Protein AF-X1UVY9-F1 (afdb_monomer)

Radius of gyration: 13.76 Å; Cα contacts (8 Å, |Δi|>4): 158; chains: 1; bounding box: 37×29×31 Å

Sequence (110 aa):
NISATGNPLGEPPENRTIWAKDLDIKEYTEGTEWLYFTGCMAAYDPKLQRIPQAIVNLLKKAQVDFGILGNRETCSGESVRKAGDEQLFRTLAQTNIDTFKELGVKKIVT

Structure (mmCIF, N/CA/C/O backbone):
data_AF-X1UVY9-F1
#
_entry.id   AF-X1UVY9-F1
#
loop_
_atom_site.group_PDB
_atom_site.id
_atom_site.type_symbol
_atom_site.label_atom_id
_atom_site.label_alt_id
_atom_site.label_comp_id
_atom_site.label_asym_id
_atom_site.label_entity_id
_atom_site.label_seq_id
_atom_site.pdbx_PDB_ins_code
_atom_site.Cartn_x
_atom_site.Cartn_y
_atom_site.Cartn_z
_atom_site.occupancy
_atom_site.B_iso_or_equiv
_atom_site.auth_seq_id
_atom_site.auth_comp_id
_atom_site.auth_asym_id
_atom_site.auth_atom_id
_atom_site.pdbx_PDB_model_num
ATOM 1 N N . ASN A 1 1 ? 9.426 -1.150 -17.159 1.00 85.75 1 ASN A N 1
ATOM 2 C CA . ASN A 1 1 ? 8.103 -1.015 -16.503 1.00 85.75 1 ASN A CA 1
ATOM 3 C C . ASN A 1 1 ? 8.162 -0.168 -15.247 1.00 85.75 1 ASN A C 1
ATOM 5 O O . ASN A 1 1 ? 7.568 0.901 -15.262 1.00 85.75 1 ASN A O 1
ATOM 9 N N . ILE A 1 2 ? 8.911 -0.571 -14.211 1.00 87.44 2 ILE A N 1
ATOM 10 C CA . ILE A 1 2 ? 8.932 0.148 -12.920 1.00 87.44 2 ILE A CA 1
ATOM 11 C C . ILE A 1 2 ? 9.328 1.624 -13.068 1.00 87.44 2 ILE A C 1
ATOM 13 O O . ILE A 1 2 ? 8.655 2.477 -12.506 1.00 87.44 2 ILE A O 1
ATOM 17 N N . SER A 1 3 ? 10.346 1.942 -13.870 1.00 84.50 3 SER A N 1
ATOM 18 C CA . SER A 1 3 ? 10.758 3.332 -14.128 1.00 84.50 3 SER A CA 1
ATOM 19 C C . SER A 1 3 ? 9.688 4.198 -14.806 1.00 84.50 3 SER A C 1
ATOM 21 O O . SER A 1 3 ? 9.695 5.407 -14.622 1.00 84.50 3 SER A O 1
ATOM 23 N N . ALA A 1 4 ? 8.777 3.598 -15.578 1.00 85.69 4 ALA A N 1
ATOM 24 C CA . ALA A 1 4 ? 7.757 4.318 -16.344 1.00 85.69 4 ALA A CA 1
ATOM 25 C C . ALA A 1 4 ? 6.395 4.383 -15.633 1.00 85.69 4 ALA A C 1
ATOM 27 O O . ALA A 1 4 ? 5.683 5.370 -15.751 1.00 85.69 4 ALA A O 1
ATOM 28 N N . THR A 1 5 ? 6.027 3.323 -14.911 1.00 87.12 5 THR A N 1
ATOM 29 C CA . THR A 1 5 ? 4.667 3.121 -14.360 1.00 87.12 5 THR A CA 1
ATOM 30 C C . THR A 1 5 ? 4.655 2.933 -12.843 1.00 87.12 5 THR A C 1
ATOM 32 O O . THR A 1 5 ? 3.602 2.738 -12.241 1.00 87.12 5 THR A O 1
ATOM 35 N N . GLY A 1 6 ? 5.826 2.922 -12.200 1.00 86.38 6 GLY A N 1
ATOM 36 C CA . GLY A 1 6 ? 5.947 2.692 -10.762 1.00 86.38 6 GLY A CA 1
ATOM 37 C C . GLY A 1 6 ? 5.582 1.273 -10.318 1.00 86.38 6 GLY A C 1
ATOM 38 O O . GLY A 1 6 ? 5.474 1.028 -9.118 1.00 86.38 6 GLY A O 1
ATOM 39 N N . ASN A 1 7 ? 5.385 0.323 -11.241 1.00 91.06 7 ASN A N 1
ATOM 40 C CA . ASN A 1 7 ? 5.057 -1.065 -10.925 1.00 91.06 7 ASN A CA 1
ATOM 41 C C . ASN A 1 7 ? 5.709 -2.062 -11.912 1.00 91.06 7 ASN A C 1
ATOM 43 O O . ASN A 1 7 ? 6.071 -1.698 -13.036 1.00 91.06 7 ASN A O 1
ATOM 47 N N . PRO A 1 8 ? 5.942 -3.318 -11.487 1.00 88.62 8 PRO A N 1
ATOM 48 C CA . PRO A 1 8 ? 6.669 -4.301 -12.289 1.00 88.62 8 PRO A CA 1
ATOM 49 C C . PRO A 1 8 ? 5.885 -4.780 -13.512 1.00 88.62 8 PRO A C 1
ATOM 51 O O . PRO A 1 8 ?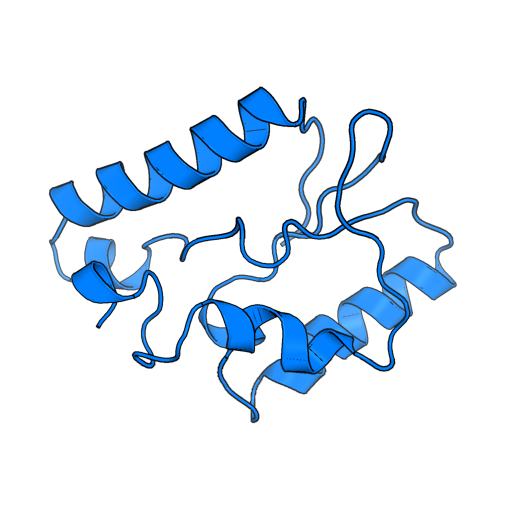 6.499 -5.095 -14.533 1.00 88.62 8 PRO A O 1
ATOM 54 N N . LEU A 1 9 ? 4.552 -4.799 -13.431 1.00 91.69 9 LEU A N 1
ATOM 55 C CA . LEU A 1 9 ? 3.693 -5.340 -14.483 1.00 91.69 9 LEU A CA 1
ATOM 56 C C . LEU A 1 9 ? 3.420 -4.341 -15.616 1.00 91.69 9 LEU A C 1
ATOM 58 O O . LEU A 1 9 ? 2.987 -4.756 -16.681 1.00 91.69 9 LEU A O 1
ATOM 62 N N . GLY A 1 10 ? 3.766 -3.061 -15.441 1.00 91.69 10 GLY A N 1
ATOM 63 C CA . GLY A 1 10 ? 3.522 -2.034 -16.457 1.00 91.69 10 GLY A CA 1
ATOM 64 C C . GLY A 1 10 ? 2.060 -1.599 -16.529 1.00 91.69 10 GLY A C 1
ATOM 65 O O . GLY A 1 10 ? 1.665 -0.973 -17.507 1.00 91.69 10 GLY A O 1
ATOM 66 N N . GLU A 1 11 ? 1.271 -1.937 -15.510 1.00 93.69 11 GLU A N 1
ATOM 67 C CA . GLU A 1 11 ? -0.146 -1.602 -15.440 1.00 93.69 11 GLU A CA 1
ATOM 68 C C . GLU A 1 11 ? -0.348 -0.097 -15.202 1.00 93.69 11 GLU A C 1
ATOM 70 O O . GLU A 1 11 ? 0.493 0.541 -14.554 1.00 93.69 11 GLU A O 1
ATOM 75 N N . PRO A 1 12 ? -1.458 0.484 -15.678 1.00 92.25 12 PRO A N 1
ATOM 76 C CA . PRO A 1 12 ? -1.827 1.854 -15.351 1.00 92.25 12 PRO A CA 1
ATOM 77 C C . PRO A 1 12 ? -1.992 2.066 -13.831 1.00 92.25 12 PRO A C 1
ATOM 79 O O . PRO A 1 12 ? -2.560 1.196 -13.162 1.00 92.25 12 PRO A O 1
ATOM 82 N N . PRO A 1 13 ? -1.538 3.200 -13.259 1.00 89.38 13 PRO A N 1
ATOM 83 C CA . PRO A 1 13 ? -1.654 3.486 -11.825 1.00 89.38 13 PRO A CA 1
ATOM 84 C C . PRO A 1 13 ? -3.075 3.363 -11.259 1.00 89.38 13 PRO A C 1
ATOM 86 O O . PRO A 1 13 ? -3.256 2.936 -10.121 1.00 89.38 13 PRO A O 1
ATOM 89 N N . GLU A 1 14 ? -4.090 3.689 -12.057 1.00 91.19 14 GLU A N 1
ATOM 90 C CA . GLU A 1 14 ? -5.507 3.584 -11.710 1.00 91.19 14 GLU A CA 1
ATOM 91 C C . GLU A 1 14 ? -5.976 2.148 -11.435 1.00 91.19 14 GLU A C 1
ATOM 93 O O . GLU A 1 14 ? -6.973 1.948 -10.738 1.00 91.19 14 GLU A O 1
ATOM 98 N N . ASN A 1 15 ? -5.246 1.140 -11.923 1.00 93.81 15 ASN A N 1
ATOM 99 C CA . ASN A 1 15 ? -5.581 -0.261 -11.693 1.00 93.81 15 ASN A CA 1
ATOM 100 C C . ASN A 1 15 ? -5.169 -0.746 -10.294 1.00 93.81 15 ASN A C 1
ATOM 102 O O . ASN A 1 15 ? -5.590 -1.828 -9.874 1.00 93.81 15 ASN A O 1
ATOM 106 N N . ARG A 1 16 ? -4.391 0.043 -9.535 1.00 94.44 16 ARG A N 1
ATOM 107 C CA . ARG A 1 16 ? -3.801 -0.383 -8.257 1.00 94.44 16 ARG A CA 1
ATOM 108 C C . ARG A 1 16 ? -4.829 -0.817 -7.214 1.00 94.44 16 ARG A C 1
ATOM 110 O O . ARG A 1 16 ? -4.550 -1.706 -6.414 1.00 94.44 16 ARG A O 1
ATOM 117 N N . THR A 1 17 ? -5.998 -0.185 -7.193 1.00 94.88 17 THR A N 1
ATOM 118 C CA . THR A 1 17 ? -7.040 -0.417 -6.180 1.00 94.88 17 THR A CA 1
ATOM 119 C C . THR A 1 17 ? -8.168 -1.323 -6.665 1.00 94.88 17 THR A C 1
ATOM 121 O O . THR A 1 17 ? -9.132 -1.536 -5.932 1.00 94.88 17 THR A O 1
ATOM 124 N N . ILE A 1 18 ? -8.062 -1.916 -7.863 1.00 94.19 18 ILE A N 1
ATOM 125 C CA . ILE A 1 18 ? -9.107 -2.802 -8.407 1.00 94.19 18 ILE A CA 1
ATOM 126 C C . ILE A 1 18 ? -9.429 -3.951 -7.446 1.00 94.19 18 ILE A C 1
ATOM 128 O O . ILE A 1 18 ? -10.600 -4.264 -7.248 1.00 94.19 18 ILE A O 1
ATOM 132 N N . TRP A 1 19 ? -8.413 -4.528 -6.801 1.00 94.81 19 TRP A N 1
ATOM 133 C CA . TRP A 1 19 ? -8.576 -5.630 -5.848 1.00 94.81 19 TRP A CA 1
ATOM 134 C C . TRP A 1 19 ? -9.389 -5.267 -4.596 1.00 94.81 19 TRP A C 1
ATOM 136 O O . TRP A 1 19 ? -9.901 -6.166 -3.927 1.00 94.81 19 TRP A O 1
ATOM 146 N N . ALA A 1 20 ? -9.480 -3.972 -4.274 1.00 94.44 20 ALA A N 1
ATOM 147 C CA . ALA A 1 20 ? -10.083 -3.434 -3.059 1.00 94.44 20 ALA A CA 1
ATOM 148 C C . ALA A 1 20 ? -11.534 -2.957 -3.242 1.00 94.44 20 ALA A C 1
ATOM 150 O O . ALA A 1 20 ? -12.171 -2.601 -2.252 1.00 94.44 20 ALA A O 1
ATOM 151 N N . LYS A 1 21 ? -12.064 -2.943 -4.476 1.00 90.56 21 LYS A N 1
ATOM 152 C CA . LYS A 1 21 ? -13.366 -2.332 -4.815 1.00 90.56 21 LYS A CA 1
ATOM 153 C C . LYS A 1 21 ? -14.526 -2.815 -3.939 1.00 90.56 21 LYS A C 1
ATOM 155 O O . LYS A 1 21 ? -15.304 -1.996 -3.467 1.00 90.56 21 LYS A O 1
ATOM 160 N N . ASP A 1 22 ? -14.591 -4.115 -3.664 1.00 91.31 2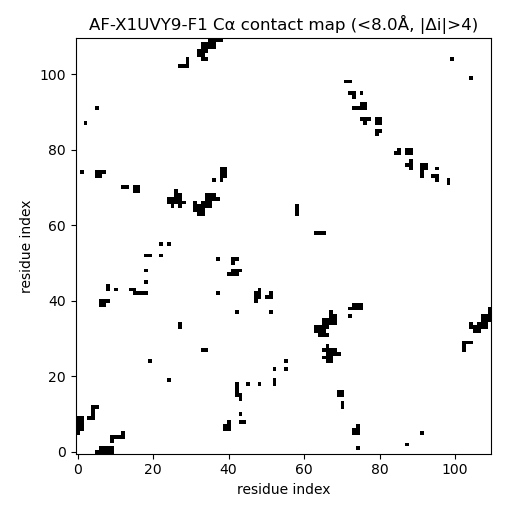2 ASP A N 1
ATOM 161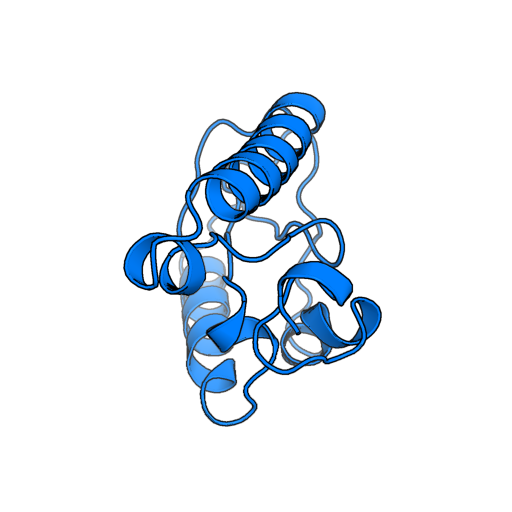 C CA . ASP A 1 22 ? -15.692 -4.720 -2.898 1.00 91.31 22 ASP A CA 1
ATOM 162 C C . ASP A 1 22 ? -15.417 -4.795 -1.389 1.00 91.31 22 ASP A C 1
ATOM 164 O O . ASP A 1 22 ? -16.200 -5.358 -0.624 1.00 91.31 22 ASP A O 1
ATOM 168 N N . LEU A 1 23 ? -14.279 -4.257 -0.944 1.00 93.75 23 LEU A N 1
ATOM 169 C CA . LEU A 1 23 ? -13.833 -4.359 0.437 1.00 93.75 23 LEU A CA 1
ATOM 170 C C . LEU A 1 23 ? -14.097 -3.105 1.255 1.00 93.75 23 LEU A C 1
ATOM 172 O O . LEU A 1 23 ? -13.752 -3.141 2.427 1.00 93.75 23 LEU A O 1
ATOM 176 N N . ASP A 1 24 ? -14.687 -2.038 0.703 1.00 91.56 24 ASP A N 1
ATOM 177 C CA . ASP A 1 24 ? -15.008 -0.787 1.419 1.00 91.56 24 ASP A CA 1
ATOM 178 C C . ASP A 1 24 ? -13.836 -0.306 2.301 1.00 91.56 24 ASP A C 1
ATOM 180 O O . ASP A 1 24 ? -13.916 -0.237 3.534 1.00 91.56 24 ASP A O 1
ATOM 184 N N . ILE A 1 25 ? -12.671 -0.138 1.673 1.00 93.94 25 ILE A N 1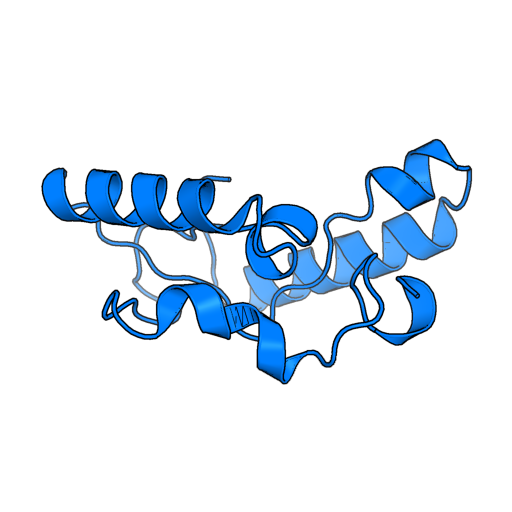
ATOM 185 C CA . ILE A 1 25 ? -11.441 0.299 2.336 1.00 93.94 25 ILE A CA 1
ATOM 186 C C . ILE A 1 25 ? -11.329 1.808 2.181 1.00 93.94 25 ILE A C 1
ATOM 188 O O . ILE A 1 25 ? -11.463 2.335 1.078 1.00 93.94 25 ILE A O 1
ATOM 192 N N . LYS A 1 26 ? -11.040 2.501 3.280 1.00 94.31 26 LYS A N 1
ATOM 193 C CA . LYS A 1 26 ? -10.807 3.942 3.261 1.00 94.31 26 LYS A CA 1
ATOM 194 C C . LYS A 1 26 ? -9.392 4.252 2.787 1.00 94.31 26 LYS A C 1
ATOM 196 O O . LYS A 1 26 ? -8.446 3.507 3.060 1.00 94.31 26 LYS A O 1
ATOM 201 N N . GLU A 1 27 ? -9.238 5.383 2.113 1.00 95.44 27 GLU A N 1
ATOM 202 C CA . GLU A 1 27 ? -7.909 5.955 1.949 1.00 95.44 27 GLU A CA 1
ATOM 203 C C . GLU A 1 27 ? -7.355 6.402 3.302 1.00 95.44 27 GLU A C 1
ATOM 205 O O . GLU A 1 27 ? -8.101 6.832 4.182 1.00 95.44 27 GLU A O 1
ATOM 210 N N . TYR A 1 28 ? -6.039 6.301 3.462 1.00 97.19 28 TYR A N 1
ATOM 211 C CA . TYR A 1 28 ? -5.358 6.816 4.637 1.00 97.19 28 TYR A CA 1
ATOM 212 C C . TYR A 1 28 ? -5.453 8.346 4.667 1.00 97.19 28 TYR A C 1
ATOM 214 O O . TYR A 1 28 ? -5.101 9.028 3.695 1.00 97.19 28 TYR A O 1
ATOM 222 N N . THR A 1 29 ? -5.885 8.882 5.805 1.00 95.50 29 THR A N 1
ATOM 223 C CA . THR A 1 29 ? -5.937 10.319 6.081 1.00 95.50 29 THR A CA 1
ATOM 224 C C . THR A 1 29 ? -5.232 10.629 7.394 1.00 95.50 29 THR A C 1
ATOM 226 O O . THR A 1 29 ? -4.967 9.740 8.205 1.00 95.50 29 THR A O 1
ATOM 229 N N . GLU A 1 30 ? -4.953 11.908 7.637 1.00 91.94 30 GLU A N 1
ATOM 230 C CA . GLU A 1 30 ? -4.482 12.339 8.950 1.00 91.94 30 GLU A CA 1
ATOM 231 C C . GLU A 1 30 ? -5.504 11.927 10.028 1.00 91.94 30 GLU A C 1
ATOM 233 O O . GLU A 1 30 ? -6.703 12.172 9.890 1.00 91.94 30 GLU A O 1
ATOM 238 N N . GLY A 1 31 ? -5.033 11.228 11.064 1.00 91.06 31 GLY A N 1
ATOM 239 C CA . GLY A 1 31 ? -5.870 10.657 12.124 1.00 91.06 31 GLY A CA 1
ATOM 240 C C . GLY A 1 31 ? -6.155 9.155 12.001 1.00 91.06 31 GLY A C 1
ATOM 241 O O . GLY A 1 31 ? -6.523 8.558 13.008 1.00 91.06 31 GLY A O 1
ATOM 242 N N . THR A 1 32 ? -5.933 8.532 10.837 1.00 96.75 32 THR A N 1
ATOM 243 C CA . THR A 1 32 ? -5.979 7.066 10.701 1.00 96.75 32 THR A CA 1
ATOM 244 C C . THR A 1 32 ? -4.826 6.425 11.478 1.00 96.75 32 THR A C 1
ATOM 246 O O . THR A 1 32 ? -3.682 6.868 11.364 1.00 96.75 32 THR A O 1
ATOM 249 N N . GLU A 1 33 ? -5.088 5.373 12.257 1.00 97.12 33 GLU A N 1
ATOM 250 C CA . GLU A 1 33 ? -4.049 4.773 13.105 1.00 97.12 33 GLU A CA 1
ATOM 251 C C . GLU A 1 33 ? -2.961 4.032 12.305 1.00 97.12 33 GLU A C 1
ATOM 253 O O . GLU A 1 33 ? -1.767 4.207 12.573 1.00 97.12 33 GLU A O 1
ATOM 258 N N . TRP A 1 34 ? -3.358 3.203 11.334 1.00 98.19 34 TRP A N 1
ATOM 259 C CA . TRP A 1 34 ? -2.445 2.363 10.557 1.00 98.19 34 TRP A CA 1
ATOM 260 C C . TRP A 1 34 ? -2.535 2.616 9.056 1.00 98.19 34 TRP A C 1
ATOM 262 O O . TRP A 1 34 ? -3.611 2.611 8.460 1.00 98.19 34 TRP A O 1
ATOM 272 N N . LEU A 1 35 ? -1.379 2.742 8.411 1.00 98.19 35 LEU A N 1
ATOM 273 C CA . LEU A 1 35 ? -1.281 2.593 6.967 1.00 98.19 35 LEU A CA 1
ATOM 274 C C . LEU A 1 35 ? -1.043 1.120 6.624 1.00 98.19 35 LEU A C 1
ATOM 276 O O . LEU A 1 35 ? -0.034 0.548 7.040 1.00 98.19 35 LEU A O 1
ATOM 280 N N . TYR A 1 36 ? -1.923 0.529 5.818 1.00 97.88 36 TYR A N 1
ATOM 281 C CA . TYR A 1 36 ? -1.630 -0.728 5.137 1.00 97.88 36 TYR A CA 1
ATOM 282 C C . TYR A 1 36 ? -0.949 -0.447 3.790 1.00 97.88 36 TYR A C 1
ATOM 284 O O . TYR A 1 36 ? -1.589 -0.007 2.833 1.00 97.88 36 TYR A O 1
ATOM 292 N N . PHE A 1 37 ? 0.360 -0.693 3.723 1.00 97.12 37 PHE A N 1
ATOM 293 C CA . PHE A 1 37 ? 1.158 -0.571 2.505 1.00 97.12 37 PHE A CA 1
ATOM 294 C C . PHE A 1 37 ? 1.089 -1.888 1.728 1.00 97.12 37 PHE A C 1
ATOM 296 O O . PHE A 1 37 ? 1.632 -2.903 2.153 1.00 97.12 37 PHE A O 1
ATOM 303 N N . THR A 1 38 ? 0.385 -1.895 0.598 1.00 95.19 38 THR A N 1
ATOM 304 C CA . THR A 1 38 ? 0.006 -3.151 -0.081 1.00 95.19 38 THR A CA 1
ATOM 305 C C . THR A 1 38 ? 1.169 -3.770 -0.856 1.00 95.19 38 THR A C 1
ATOM 307 O O . THR A 1 38 ? 1.282 -4.989 -0.985 1.00 95.19 38 THR A O 1
ATOM 310 N N . GLY A 1 39 ? 2.040 -2.927 -1.407 1.00 94.19 39 GLY A N 1
ATOM 311 C CA . GLY A 1 39 ? 3.108 -3.349 -2.296 1.00 94.19 39 GLY A CA 1
ATOM 312 C C . GLY A 1 39 ? 2.632 -3.583 -3.734 1.00 94.19 39 GLY A C 1
ATOM 313 O O . GLY A 1 39 ? 1.474 -3.868 -4.031 1.00 94.19 39 GLY A O 1
ATOM 314 N N . CYS A 1 40 ? 3.569 -3.444 -4.669 1.00 93.69 40 CYS A N 1
ATOM 315 C CA . CYS A 1 40 ? 3.287 -3.426 -6.105 1.00 93.69 40 CYS A CA 1
ATOM 316 C C . CYS A 1 40 ? 2.806 -4.783 -6.648 1.00 93.69 40 CYS A C 1
ATOM 318 O O . CYS A 1 40 ? 1.836 -4.829 -7.394 1.00 93.69 40 CYS A O 1
ATOM 320 N N . MET A 1 41 ? 3.437 -5.899 -6.279 1.00 94.69 41 MET A N 1
ATOM 321 C CA . MET A 1 41 ? 3.027 -7.209 -6.808 1.00 94.69 41 MET A CA 1
ATOM 322 C C . MET A 1 41 ? 1.628 -7.614 -6.333 1.00 94.69 41 MET A C 1
ATOM 324 O O . MET A 1 41 ? 0.810 -8.033 -7.143 1.00 94.69 41 MET A O 1
ATOM 328 N N . ALA A 1 42 ? 1.337 -7.451 -5.041 1.00 94.19 42 ALA A N 1
ATOM 329 C CA . ALA A 1 42 ? 0.045 -7.813 -4.465 1.00 94.19 42 ALA A CA 1
ATOM 330 C C . ALA A 1 42 ? -1.108 -6.935 -4.979 1.00 94.19 42 ALA A C 1
ATOM 332 O O . ALA A 1 42 ? -2.227 -7.423 -5.114 1.00 94.19 42 ALA A O 1
ATOM 333 N N . ALA A 1 43 ? -0.832 -5.665 -5.295 1.00 94.94 43 ALA A N 1
ATOM 334 C CA . ALA A 1 43 ? -1.829 -4.756 -5.849 1.00 94.94 43 ALA A CA 1
ATOM 335 C C . ALA A 1 43 ? -2.212 -5.101 -7.301 1.00 94.94 43 ALA A C 1
ATOM 337 O O . ALA A 1 43 ? -3.393 -5.055 -7.648 1.00 94.94 43 ALA A O 1
ATOM 338 N N . TYR A 1 44 ? -1.239 -5.469 -8.144 1.00 94.81 44 TYR A N 1
ATOM 339 C CA . TYR A 1 44 ? -1.467 -5.633 -9.585 1.00 94.81 44 TYR A CA 1
ATOM 340 C C . TYR A 1 44 ? -1.605 -7.082 -10.065 1.00 94.81 44 TYR A C 1
ATOM 342 O O . TYR A 1 44 ? -2.329 -7.306 -11.027 1.00 94.81 44 TYR A O 1
ATOM 350 N N . ASP A 1 45 ? -0.945 -8.070 -9.449 1.00 95.19 45 ASP A N 1
ATOM 351 C CA . ASP A 1 45 ? -1.024 -9.465 -9.908 1.00 95.19 45 ASP A CA 1
ATOM 352 C C . ASP A 1 45 ? -2.326 -10.126 -9.416 1.00 95.19 45 ASP A C 1
ATOM 354 O O . ASP A 1 45 ? -2.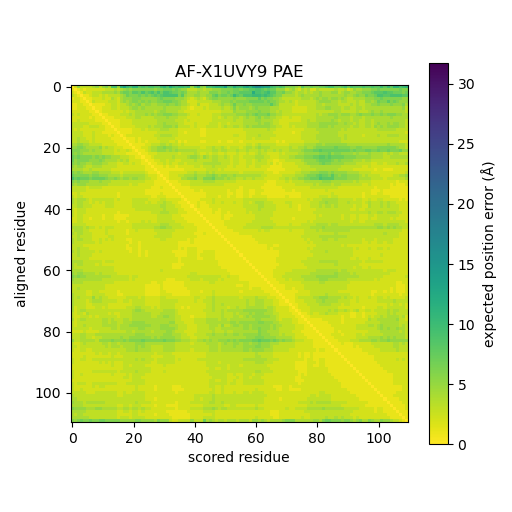454 -10.385 -8.211 1.00 95.19 45 ASP A O 1
ATOM 358 N N . PRO A 1 46 ? -3.271 -10.496 -10.306 1.00 93.69 46 PRO A N 1
ATOM 359 C CA . PRO A 1 46 ? -4.536 -11.113 -9.905 1.00 93.69 46 PRO A CA 1
ATOM 360 C C . PRO A 1 46 ? -4.365 -12.406 -9.096 1.00 93.69 46 PRO A C 1
ATOM 362 O O . PRO A 1 46 ? -5.211 -12.743 -8.268 1.00 93.69 46 PRO A O 1
ATOM 365 N N . LYS A 1 47 ? -3.256 -13.136 -9.281 1.00 94.94 47 LYS A N 1
ATOM 366 C CA . LYS A 1 47 ? -2.959 -14.360 -8.517 1.00 94.94 47 LYS A CA 1
ATOM 367 C C . LYS A 1 47 ? -2.577 -14.061 -7.068 1.00 94.94 47 LYS A C 1
ATOM 369 O O . LYS A 1 47 ? -2.731 -14.926 -6.200 1.00 94.94 47 LYS A O 1
ATOM 374 N N . LEU A 1 48 ? -2.070 -12.857 -6.807 1.00 96.06 48 LEU A N 1
ATOM 375 C CA . LEU A 1 48 ? -1.619 -12.413 -5.492 1.00 96.06 48 LEU A CA 1
ATOM 376 C C . LEU A 1 48 ? -2.665 -11.573 -4.760 1.00 96.06 48 LEU A C 1
ATOM 378 O O . LEU A 1 48 ? -2.628 -11.554 -3.536 1.00 96.06 48 LEU A O 1
ATOM 382 N N . GLN A 1 49 ? -3.632 -10.970 -5.460 1.00 95.56 49 GLN A N 1
ATOM 383 C CA . GLN A 1 49 ? -4.670 -10.098 -4.882 1.00 95.56 49 GLN A CA 1
ATOM 384 C C . GLN A 1 49 ? -5.496 -10.743 -3.755 1.00 95.56 49 GLN A C 1
ATOM 386 O O . GLN A 1 49 ? -5.958 -10.045 -2.857 1.00 95.56 49 GLN A O 1
ATOM 391 N N . ARG A 1 50 ? -5.600 -12.076 -3.703 1.00 95.69 50 ARG A N 1
ATOM 392 C CA . ARG A 1 50 ? -6.213 -12.781 -2.559 1.00 95.69 50 ARG A CA 1
ATOM 393 C C . ARG A 1 50 ? -5.520 -12.502 -1.214 1.00 95.69 50 ARG A C 1
ATOM 395 O O . ARG A 1 50 ? -6.151 -12.612 -0.168 1.00 95.69 50 ARG A O 1
ATOM 402 N N . ILE A 1 51 ? -4.226 -12.171 -1.231 1.00 96.31 51 ILE A N 1
ATOM 403 C CA . ILE A 1 51 ? -3.413 -11.898 -0.038 1.00 96.31 51 ILE A CA 1
ATOM 404 C C . ILE A 1 51 ? -3.817 -10.566 0.611 1.00 96.31 51 ILE A C 1
ATOM 406 O O . ILE A 1 51 ? -4.246 -10.604 1.766 1.00 96.31 51 ILE A O 1
ATOM 410 N N . PRO A 1 52 ? -3.757 -9.407 -0.079 1.00 96.81 52 PRO A N 1
ATOM 411 C CA . PRO A 1 52 ? -4.164 -8.142 0.521 1.00 96.81 52 PRO A CA 1
ATOM 412 C C . PRO A 1 52 ? -5.648 -8.135 0.898 1.00 96.81 52 PRO A C 1
ATOM 414 O O . PRO A 1 52 ? -6.010 -7.598 1.943 1.00 96.81 52 PRO A O 1
ATOM 417 N N . GLN A 1 53 ? -6.504 -8.834 0.143 1.00 96.88 53 GLN A N 1
ATOM 418 C CA . GLN A 1 53 ? -7.907 -9.034 0.518 1.00 96.88 53 GLN A CA 1
ATOM 419 C C . GLN A 1 53 ? -8.057 -9.788 1.850 1.00 96.88 53 GLN A C 1
ATOM 421 O O . GLN A 1 53 ? -8.871 -9.411 2.695 1.00 96.88 53 GLN A O 1
ATOM 426 N N . ALA A 1 54 ? -7.267 -10.843 2.074 1.00 97.00 54 ALA A N 1
ATOM 427 C CA . ALA A 1 54 ? -7.276 -11.579 3.335 1.00 97.00 54 ALA A CA 1
ATOM 428 C C . ALA A 1 54 ? -6.772 -10.721 4.507 1.00 97.00 54 ALA A C 1
ATOM 430 O O . ALA A 1 54 ? -7.392 -10.737 5.570 1.00 97.00 54 ALA A O 1
ATOM 431 N N . ILE A 1 55 ? -5.704 -9.940 4.308 1.00 96.94 55 ILE A N 1
ATOM 432 C CA . ILE A 1 55 ? -5.166 -9.027 5.330 1.00 96.94 55 ILE A CA 1
ATOM 433 C C . ILE A 1 55 ? -6.218 -7.990 5.722 1.00 96.94 55 ILE A C 1
ATOM 435 O O . ILE A 1 55 ? -6.511 -7.832 6.904 1.00 96.94 55 ILE A O 1
ATOM 439 N N . VAL A 1 56 ? -6.858 -7.351 4.744 1.00 97.06 56 VAL A N 1
ATOM 440 C CA . VAL A 1 56 ? -7.942 -6.387 4.978 1.00 97.06 56 VAL A CA 1
ATOM 441 C C . VAL A 1 56 ? -9.081 -7.007 5.778 1.00 97.06 56 VAL A C 1
ATOM 443 O O . VAL A 1 56 ? -9.544 -6.419 6.753 1.00 97.06 56 VAL A O 1
ATOM 446 N N . ASN A 1 57 ? -9.508 -8.217 5.416 1.00 96.81 57 ASN A N 1
ATOM 447 C CA . ASN A 1 57 ? -10.553 -8.923 6.152 1.00 96.81 57 ASN A CA 1
ATOM 448 C C . ASN A 1 57 ? -10.144 -9.222 7.602 1.00 96.81 57 ASN A C 1
ATOM 450 O O . ASN A 1 57 ? -10.983 -9.138 8.500 1.00 96.81 57 ASN A O 1
ATOM 454 N N . LEU A 1 58 ? -8.875 -9.555 7.851 1.00 97.00 58 LEU A N 1
ATOM 455 C CA . LEU A 1 58 ? -8.354 -9.763 9.203 1.00 97.00 58 LEU A CA 1
ATOM 456 C C . LEU A 1 58 ? -8.320 -8.458 10.0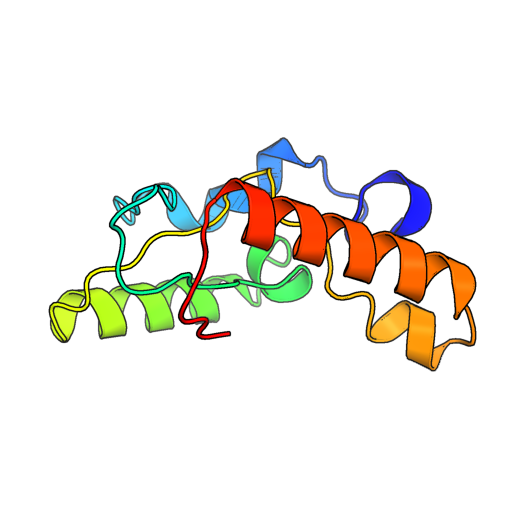03 1.00 97.00 58 LEU A C 1
ATOM 458 O O . LEU A 1 58 ? -8.817 -8.440 11.126 1.00 97.00 58 LEU A O 1
ATOM 462 N N . LEU A 1 59 ? -7.814 -7.367 9.421 1.00 97.00 59 LEU A N 1
ATOM 463 C CA . LEU A 1 59 ? -7.768 -6.051 10.067 1.00 97.00 59 LEU A CA 1
ATOM 464 C C . LEU A 1 59 ? -9.173 -5.544 10.414 1.00 97.00 59 LEU A C 1
ATOM 466 O O . LEU A 1 59 ? -9.406 -5.102 11.538 1.00 97.00 59 LEU A O 1
ATOM 470 N N . LYS A 1 60 ? -10.136 -5.703 9.495 1.00 96.38 60 LYS A N 1
ATOM 471 C CA . LYS A 1 60 ? -11.548 -5.374 9.739 1.00 96.38 60 LYS A CA 1
ATOM 472 C C . LYS A 1 60 ? -12.149 -6.204 10.872 1.00 96.38 60 LYS A C 1
ATOM 474 O O . LYS A 1 60 ? -12.803 -5.650 11.750 1.00 96.38 60 LYS A O 1
ATOM 479 N N . LYS A 1 61 ? -11.911 -7.521 10.890 1.00 97.62 61 LYS A N 1
ATOM 480 C CA . LYS A 1 61 ? -12.374 -8.401 11.981 1.00 97.62 61 LYS A CA 1
ATOM 481 C C . LYS A 1 61 ? -11.745 -8.044 13.326 1.00 97.62 61 LYS A C 1
ATOM 483 O O . LYS A 1 61 ? -12.413 -8.155 14.347 1.00 97.62 61 LYS A O 1
ATOM 488 N N . ALA A 1 62 ? -10.489 -7.612 13.316 1.00 97.44 62 ALA A N 1
ATOM 489 C CA . ALA A 1 62 ? -9.776 -7.139 14.494 1.00 97.44 62 ALA A CA 1
ATOM 490 C C . ALA A 1 62 ? -10.150 -5.699 14.897 1.00 97.44 62 ALA A C 1
ATOM 492 O O . ALA A 1 62 ? -9.615 -5.205 15.883 1.00 97.44 62 ALA A O 1
ATOM 493 N N . GLN A 1 63 ? -11.060 -5.042 14.163 1.00 96.81 63 GLN A N 1
ATOM 494 C CA . GLN A 1 63 ? -11.496 -3.660 14.398 1.00 96.81 63 GLN A CA 1
ATOM 495 C C . GLN A 1 63 ? -10.334 -2.656 14.430 1.00 96.81 63 GLN A C 1
ATOM 497 O O . GLN A 1 63 ? -10.375 -1.663 15.151 1.00 96.81 63 GLN A O 1
ATOM 502 N N . VAL A 1 64 ? -9.290 -2.919 13.641 1.00 97.12 64 VAL A N 1
ATOM 503 C CA . VAL A 1 64 ? -8.161 -2.001 13.488 1.00 97.12 64 VAL A CA 1
ATOM 504 C C . VAL A 1 64 ? -8.612 -0.813 12.643 1.00 97.12 64 VAL A C 1
ATOM 506 O O . VAL A 1 64 ? -9.239 -1.002 11.600 1.00 97.12 64 VAL A O 1
ATOM 509 N N . ASP A 1 65 ? -8.275 0.401 13.071 1.00 97.19 65 ASP A N 1
ATOM 510 C CA . ASP A 1 65 ? -8.417 1.590 12.235 1.00 97.19 65 ASP A CA 1
ATOM 511 C C . ASP A 1 65 ? -7.246 1.665 11.249 1.00 97.19 65 ASP A C 1
ATOM 513 O O . ASP A 1 65 ? -6.089 1.850 11.637 1.00 97.19 65 ASP A O 1
ATOM 517 N N . PHE A 1 66 ? -7.535 1.461 9.965 1.00 97.88 66 PHE A N 1
ATOM 518 C CA . PHE A 1 66 ? -6.521 1.471 8.920 1.00 97.88 66 PHE A CA 1
ATOM 519 C C . PHE A 1 66 ? -7.031 2.085 7.619 1.00 97.88 66 PHE A C 1
ATOM 521 O O . PHE A 1 66 ? -8.229 2.095 7.328 1.00 97.88 66 PHE A O 1
ATOM 528 N N . GLY A 1 67 ? -6.083 2.537 6.804 1.00 97.62 67 GLY A N 1
ATOM 529 C CA . GLY A 1 67 ? -6.323 3.008 5.447 1.00 97.62 67 GLY A CA 1
ATOM 530 C C . GLY A 1 67 ? -5.229 2.550 4.491 1.00 97.62 67 GLY A C 1
ATOM 531 O O . GLY A 1 67 ? -4.187 2.046 4.913 1.00 97.62 67 GLY A O 1
ATOM 532 N N . ILE A 1 68 ? -5.469 2.728 3.195 1.00 97.19 68 ILE A N 1
ATOM 533 C CA . ILE A 1 68 ? -4.492 2.475 2.127 1.00 97.19 68 ILE A CA 1
ATOM 534 C C . ILE A 1 68 ? -4.127 3.780 1.419 1.00 97.19 68 ILE A C 1
ATOM 536 O O . ILE A 1 68 ? -4.908 4.726 1.396 1.00 97.19 68 ILE A O 1
ATOM 540 N N . LEU A 1 69 ? -2.959 3.838 0.786 1.00 95.69 69 LEU A N 1
ATOM 541 C CA . LEU A 1 69 ? -2.551 5.007 -0.005 1.00 95.69 69 LEU A CA 1
ATOM 542 C C . LEU A 1 69 ? -3.298 5.147 -1.344 1.00 95.69 69 LEU A C 1
ATOM 544 O O . LEU A 1 69 ? -3.204 6.187 -2.002 1.00 95.69 69 LEU A O 1
ATOM 548 N N . GLY A 1 70 ? -3.992 4.094 -1.780 1.00 93.19 70 GLY A N 1
ATOM 549 C CA . GLY A 1 70 ? -4.611 4.045 -3.099 1.00 93.19 70 GLY A CA 1
ATOM 550 C C . GLY A 1 70 ? -3.574 4.262 -4.202 1.00 93.19 70 GLY A C 1
ATOM 551 O O . GLY A 1 70 ? -2.472 3.718 -4.144 1.00 93.19 70 GLY A O 1
ATOM 552 N N . ASN A 1 71 ? -3.893 5.106 -5.182 1.00 91.75 71 ASN A N 1
ATOM 553 C CA . ASN A 1 71 ? -3.022 5.366 -6.336 1.00 91.75 71 ASN A CA 1
ATOM 554 C C . ASN A 1 71 ? -1.757 6.176 -5.995 1.00 91.75 71 ASN A C 1
ATOM 556 O O . ASN A 1 71 ? -0.883 6.317 -6.846 1.00 91.75 71 ASN A O 1
ATOM 560 N N . ARG A 1 72 ? -1.637 6.697 -4.765 1.00 92.06 72 ARG A N 1
ATOM 561 C CA . ARG A 1 72 ? -0.446 7.433 -4.306 1.00 92.06 72 ARG A CA 1
ATOM 562 C C . ARG A 1 72 ? 0.726 6.516 -3.954 1.00 92.06 72 ARG A C 1
ATOM 564 O O . ARG A 1 72 ? 1.851 6.980 -3.825 1.00 92.06 72 ARG A O 1
ATOM 571 N N . GLU A 1 73 ? 0.483 5.216 -3.801 1.00 93.44 73 GLU A N 1
ATOM 572 C CA . GLU A 1 73 ? 1.537 4.247 -3.512 1.00 93.44 73 GLU A CA 1
ATOM 573 C C . GLU A 1 73 ? 2.316 3.874 -4.776 1.00 93.44 73 GLU A C 1
ATOM 575 O O . GLU A 1 73 ? 1.736 3.460 -5.787 1.00 93.44 73 GLU A O 1
ATOM 580 N N . THR A 1 74 ? 3.648 3.910 -4.692 1.00 92.94 74 THR A N 1
ATOM 581 C CA . THR A 1 74 ? 4.542 3.359 -5.719 1.00 92.94 74 THR A CA 1
ATOM 582 C C . THR A 1 74 ? 5.261 2.107 -5.211 1.00 92.94 74 THR A C 1
ATOM 584 O O . THR A 1 74 ? 5.254 1.795 -4.020 1.00 92.94 74 THR A O 1
ATOM 587 N N . CYS A 1 75 ? 5.839 1.311 -6.112 1.00 93.19 75 CYS A N 1
ATOM 588 C CA . CYS A 1 75 ? 6.563 0.094 -5.736 1.00 93.19 75 CYS A CA 1
ATOM 589 C C . CYS A 1 75 ? 7.707 0.397 -4.754 1.00 93.19 75 CYS A C 1
ATOM 591 O O . CYS A 1 75 ? 8.370 1.424 -4.857 1.00 93.19 75 CYS A O 1
ATOM 593 N N . SER A 1 76 ? 7.979 -0.529 -3.831 1.00 92.88 76 SER A N 1
ATOM 594 C CA . SER A 1 76 ? 9.059 -0.392 -2.838 1.00 92.88 76 SER A CA 1
ATOM 595 C C . SER A 1 76 ? 10.465 -0.399 -3.452 1.00 92.88 76 SER A C 1
ATOM 597 O O . SER A 1 76 ? 11.434 -0.037 -2.791 1.00 92.88 76 SER A O 1
ATOM 599 N N . GLY A 1 77 ? 10.593 -0.830 -4.711 1.00 93.00 77 GLY A N 1
ATOM 600 C CA . GLY A 1 77 ? 11.854 -0.833 -5.448 1.00 93.00 77 GLY A CA 1
ATOM 601 C C . GLY A 1 77 ? 12.807 -1.982 -5.095 1.00 93.00 77 GLY A C 1
ATOM 602 O O . GLY A 1 77 ? 13.947 -1.977 -5.549 1.00 93.00 77 GLY A O 1
ATOM 603 N N . GLU A 1 78 ? 12.368 -2.987 -4.330 1.00 92.38 78 GLU A N 1
ATOM 604 C CA . GLU A 1 78 ? 13.199 -4.140 -3.940 1.00 92.38 78 GLU A CA 1
ATOM 605 C C . GLU A 1 78 ? 13.845 -4.839 -5.151 1.00 92.38 78 GLU A C 1
ATOM 607 O O . GLU A 1 78 ? 15.048 -5.106 -5.156 1.00 92.38 78 GLU A O 1
ATOM 612 N N . SER A 1 79 ? 13.057 -5.116 -6.192 1.00 90.88 79 SER A N 1
ATOM 613 C CA . SER A 1 79 ? 13.513 -5.845 -7.379 1.00 90.88 79 SER A CA 1
ATOM 614 C C . SER A 1 79 ? 14.554 -5.068 -8.186 1.00 90.88 79 SER A C 1
ATOM 616 O O . SER A 1 79 ? 15.558 -5.646 -8.595 1.00 90.88 79 SER A O 1
ATOM 618 N N . VAL A 1 80 ? 14.360 -3.759 -8.373 1.00 93.56 80 VAL A N 1
ATOM 619 C CA . VAL A 1 80 ? 15.317 -2.900 -9.099 1.00 93.56 80 VAL A CA 1
ATOM 620 C C . VAL A 1 80 ? 16.592 -2.686 -8.299 1.00 93.56 80 VAL A C 1
ATOM 622 O O . VAL A 1 80 ? 17.678 -2.741 -8.870 1.00 93.56 80 VAL A O 1
ATOM 625 N N . ARG A 1 81 ? 16.489 -2.579 -6.969 1.00 94.75 81 ARG A N 1
ATOM 626 C CA . ARG A 1 81 ? 17.662 -2.532 -6.094 1.00 94.75 81 ARG A CA 1
ATOM 627 C C . ARG A 1 81 ? 18.492 -3.810 -6.200 1.00 94.75 81 ARG A C 1
ATOM 629 O O . ARG A 1 81 ? 19.705 -3.739 -6.361 1.00 94.75 81 ARG A O 1
ATOM 636 N N . LYS A 1 82 ? 17.843 -4.981 -6.157 1.00 93.25 82 LYS A N 1
ATOM 637 C CA . LYS A 1 82 ? 18.505 -6.288 -6.340 1.00 93.25 82 LYS A CA 1
ATOM 638 C C . LYS A 1 82 ? 19.142 -6.435 -7.723 1.00 93.25 82 LYS A C 1
ATOM 640 O O . LYS A 1 82 ? 20.161 -7.105 -7.842 1.00 93.25 82 LYS A O 1
ATOM 645 N N . ALA A 1 83 ? 18.569 -5.799 -8.742 1.00 93.81 83 ALA A N 1
ATOM 646 C CA . ALA A 1 83 ? 19.132 -5.740 -10.088 1.00 93.81 83 ALA A CA 1
ATOM 647 C C . ALA A 1 83 ? 20.293 -4.730 -10.236 1.00 93.81 83 ALA A C 1
ATOM 649 O O . ALA A 1 83 ? 20.880 -4.646 -11.310 1.00 93.81 83 ALA A O 1
ATOM 650 N N . GLY A 1 84 ? 20.638 -3.984 -9.179 1.00 95.69 84 GLY A N 1
ATOM 651 C CA . GLY A 1 84 ? 21.746 -3.023 -9.160 1.00 95.69 84 GLY A CA 1
ATOM 652 C C . GLY A 1 84 ? 21.362 -1.581 -9.506 1.00 95.69 84 GLY A C 1
ATOM 653 O O . GLY A 1 84 ? 22.228 -0.709 -9.491 1.00 95.69 84 GLY A O 1
ATOM 654 N N . ASP A 1 85 ? 20.084 -1.296 -9.772 1.00 95.75 85 ASP A N 1
ATOM 655 C CA . ASP A 1 85 ? 19.599 0.057 -10.065 1.00 95.75 85 ASP A CA 1
ATOM 656 C C . ASP A 1 85 ? 19.271 0.817 -8.768 1.00 95.75 85 ASP A C 1
ATOM 658 O O . ASP A 1 85 ? 18.121 1.006 -8.356 1.00 95.75 85 ASP A O 1
ATOM 662 N N . GLU A 1 86 ? 20.336 1.219 -8.077 1.00 96.06 86 GLU A N 1
ATOM 663 C CA . GLU A 1 86 ? 20.266 1.931 -6.800 1.00 96.06 86 GLU A CA 1
ATOM 664 C C . GLU A 1 86 ? 19.662 3.339 -6.955 1.00 96.06 86 GLU A C 1
ATOM 666 O O . GLU A 1 86 ? 19.017 3.837 -6.029 1.00 96.06 86 GLU A O 1
ATOM 671 N N . GLN A 1 87 ? 19.831 3.983 -8.116 1.00 96.38 87 GLN A N 1
ATOM 672 C CA . GLN A 1 87 ? 19.267 5.310 -8.370 1.00 96.38 87 GLN A CA 1
ATOM 673 C C . GLN A 1 87 ? 17.741 5.244 -8.443 1.00 96.38 87 GLN A C 1
ATOM 675 O O . GLN A 1 87 ? 17.068 5.994 -7.733 1.00 96.38 87 GLN A O 1
ATOM 680 N N . LEU A 1 88 ? 17.191 4.318 -9.235 1.00 94.31 88 LEU A N 1
ATOM 681 C CA . LEU A 1 88 ? 15.745 4.137 -9.325 1.00 94.31 88 LEU A CA 1
ATOM 682 C C . LEU A 1 88 ? 15.149 3.707 -7.982 1.00 94.31 88 LEU A C 1
ATOM 684 O O . LEU A 1 88 ? 14.102 4.219 -7.586 1.00 94.31 88 LEU A O 1
ATOM 688 N N . PHE A 1 89 ? 15.824 2.814 -7.250 1.00 96.50 89 PHE A N 1
ATOM 689 C CA . PHE A 1 89 ? 15.413 2.449 -5.895 1.00 96.50 89 PHE A CA 1
ATOM 690 C C . PHE A 1 89 ? 15.291 3.678 -4.984 1.00 96.50 89 PHE A C 1
ATOM 692 O O . PHE A 1 89 ? 14.266 3.842 -4.323 1.00 96.50 89 PHE A O 1
ATOM 699 N N . ARG A 1 90 ? 16.294 4.568 -4.976 1.00 96.38 90 ARG A N 1
ATOM 700 C CA . ARG A 1 90 ? 16.265 5.795 -4.164 1.00 96.38 90 ARG A CA 1
ATOM 701 C C . ARG A 1 90 ? 15.116 6.711 -4.547 1.00 96.38 90 ARG A C 1
ATOM 703 O O . ARG A 1 90 ? 14.454 7.222 -3.652 1.00 96.38 90 ARG A O 1
ATOM 710 N N . THR A 1 91 ? 14.849 6.882 -5.840 1.00 95.81 91 THR A N 1
ATOM 711 C CA . THR A 1 91 ? 13.706 7.674 -6.309 1.00 95.81 91 THR A CA 1
ATOM 712 C C . THR A 1 91 ? 12.385 7.096 -5.802 1.00 95.81 91 THR A C 1
ATOM 714 O O . THR A 1 91 ? 11.615 7.817 -5.177 1.00 95.81 91 THR A O 1
ATOM 717 N N . LEU A 1 92 ? 12.146 5.793 -5.989 1.00 95.25 92 LEU A N 1
ATOM 718 C CA . LEU A 1 92 ? 10.910 5.130 -5.549 1.00 95.25 92 LEU A CA 1
ATOM 719 C C . LEU A 1 92 ? 10.728 5.182 -4.027 1.00 95.25 92 LEU A C 1
ATOM 721 O O . LEU A 1 92 ? 9.635 5.459 -3.530 1.00 95.25 92 LEU A O 1
ATOM 725 N N . ALA A 1 93 ? 11.806 4.929 -3.282 1.00 95.56 93 ALA A N 1
ATOM 726 C CA . ALA A 1 93 ? 11.799 5.005 -1.829 1.00 95.56 93 ALA A CA 1
ATOM 727 C C . ALA A 1 93 ? 11.493 6.431 -1.352 1.00 95.56 93 ALA A C 1
ATOM 729 O O . ALA A 1 93 ? 10.659 6.605 -0.466 1.00 95.56 93 ALA A O 1
ATOM 730 N N . GLN A 1 94 ? 12.118 7.443 -1.962 1.00 96.25 94 GLN A N 1
ATOM 731 C CA . GLN A 1 94 ? 11.901 8.839 -1.597 1.00 96.25 94 GLN A CA 1
ATOM 732 C C . GLN A 1 94 ? 10.461 9.279 -1.876 1.00 96.25 94 GLN A C 1
ATOM 734 O O . GLN A 1 94 ? 9.852 9.878 -0.999 1.00 96.25 94 GLN A O 1
ATOM 739 N N . THR A 1 95 ? 9.882 8.899 -3.020 1.00 95.44 95 THR A N 1
ATOM 740 C CA . THR A 1 95 ? 8.471 9.182 -3.329 1.00 95.44 95 THR A CA 1
ATOM 741 C C . THR A 1 95 ? 7.536 8.641 -2.248 1.00 95.44 95 THR A C 1
ATOM 743 O O . THR A 1 95 ? 6.705 9.386 -1.737 1.00 95.44 95 THR A O 1
ATOM 746 N N . ASN A 1 96 ? 7.702 7.378 -1.839 1.00 95.25 96 ASN A N 1
ATOM 747 C CA . ASN A 1 96 ? 6.886 6.804 -0.765 1.00 95.25 96 ASN A CA 1
ATOM 748 C C . ASN A 1 96 ? 7.117 7.525 0.577 1.00 95.25 96 ASN A C 1
ATOM 750 O O . ASN A 1 96 ? 6.158 7.824 1.283 1.00 95.25 96 ASN A O 1
ATOM 754 N N . ILE A 1 97 ? 8.372 7.844 0.922 1.00 96.19 97 ILE A N 1
ATOM 755 C CA . ILE A 1 97 ? 8.712 8.590 2.147 1.00 96.19 97 ILE A CA 1
ATOM 756 C C . ILE A 1 97 ? 8.035 9.962 2.164 1.00 96.19 97 ILE A C 1
ATOM 758 O O . ILE A 1 97 ? 7.525 10.372 3.207 1.00 96.19 97 ILE A O 1
ATOM 762 N N . ASP A 1 98 ? 8.030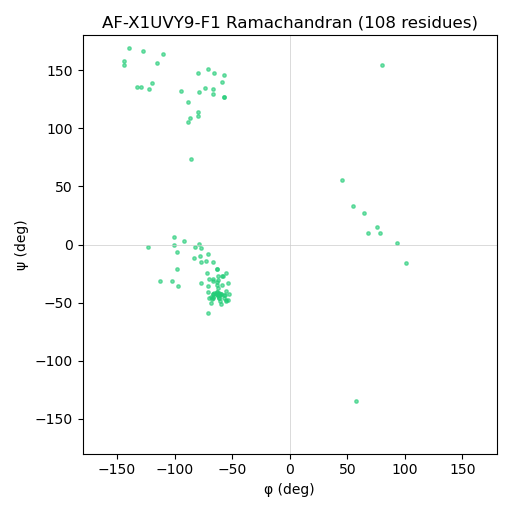 10.670 1.038 1.00 97.06 98 ASP A N 1
ATOM 763 C CA . ASP A 1 98 ? 7.418 11.990 0.929 1.00 97.06 98 ASP A CA 1
ATOM 764 C C . ASP A 1 98 ? 5.898 11.898 1.091 1.00 97.06 98 ASP A C 1
ATOM 766 O O . ASP A 1 98 ? 5.336 12.642 1.893 1.00 97.06 98 ASP A O 1
ATOM 770 N N . THR A 1 99 ? 5.250 10.905 0.469 1.00 96.06 99 THR A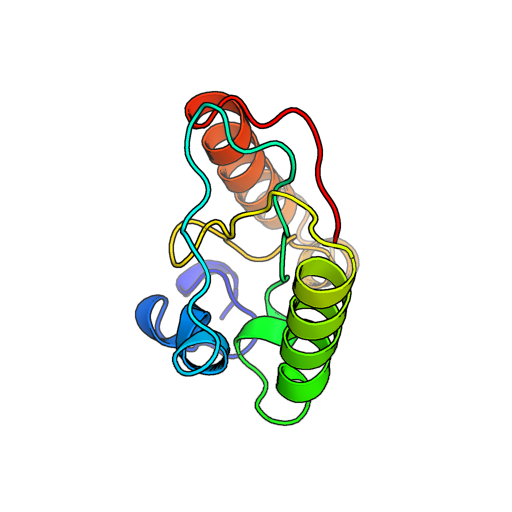 N 1
ATOM 771 C CA . THR A 1 99 ? 3.820 10.624 0.684 1.00 96.06 99 THR A CA 1
ATOM 772 C C . THR A 1 99 ? 3.511 10.293 2.145 1.00 96.06 99 THR A C 1
ATOM 774 O O . THR A 1 99 ? 2.533 10.791 2.701 1.00 96.06 99 THR A O 1
ATOM 777 N N . PHE A 1 100 ? 4.344 9.482 2.804 1.00 96.69 100 PHE A N 1
ATOM 778 C CA . PHE A 1 100 ? 4.153 9.150 4.218 1.00 96.69 100 PHE A CA 1
ATOM 779 C C . PHE A 1 100 ? 4.268 10.386 5.113 1.00 96.69 100 PHE A C 1
ATOM 781 O O . PHE A 1 100 ? 3.489 10.538 6.054 1.00 96.69 100 PHE A O 1
ATOM 788 N N . LYS A 1 101 ? 5.228 11.273 4.827 1.00 96.31 101 LYS A N 1
ATOM 789 C CA . LYS A 1 101 ? 5.414 12.527 5.565 1.00 96.31 101 LYS A CA 1
ATOM 790 C C . LYS A 1 101 ? 4.247 13.484 5.359 1.00 96.31 101 LYS A C 1
ATOM 792 O O . LYS A 1 101 ? 3.756 14.021 6.346 1.00 96.31 101 LYS A O 1
ATOM 797 N N . GLU A 1 102 ? 3.810 13.668 4.116 1.00 95.69 102 GLU A N 1
ATOM 798 C CA . GLU A 1 102 ? 2.670 14.518 3.754 1.00 95.69 102 GLU A CA 1
ATOM 799 C C . GLU A 1 102 ? 1.397 14.089 4.491 1.00 95.69 102 GLU A C 1
ATOM 801 O O . GLU A 1 102 ? 0.691 14.922 5.049 1.00 95.69 102 GLU A O 1
ATOM 806 N N . LEU A 1 103 ? 1.147 12.780 4.563 1.00 96.00 103 LEU A N 1
ATOM 807 C CA . LEU A 1 103 ? -0.017 12.207 5.240 1.00 96.00 103 LEU A CA 1
ATOM 808 C C . LEU A 1 103 ? 0.144 12.057 6.759 1.00 96.00 103 LEU A C 1
ATOM 810 O O . LEU A 1 103 ? -0.772 11.585 7.432 1.00 96.00 103 LEU A O 1
ATOM 814 N N . GLY A 1 104 ? 1.309 12.399 7.311 1.00 96.19 104 GLY A N 1
ATOM 815 C CA . GLY A 1 104 ? 1.583 12.254 8.738 1.00 96.19 104 GLY A CA 1
ATOM 816 C C . GLY A 1 104 ? 1.591 10.802 9.231 1.00 96.19 104 GLY A C 1
ATOM 817 O O . GLY A 1 104 ? 1.320 10.566 10.408 1.00 96.19 104 GLY A O 1
ATOM 818 N N . VAL A 1 105 ? 1.913 9.832 8.368 1.00 97.19 105 VAL A N 1
ATOM 819 C CA . VAL A 1 105 ? 1.910 8.395 8.689 1.00 97.19 105 VAL A CA 1
ATOM 820 C C . VAL A 1 105 ? 2.834 8.096 9.872 1.00 97.19 105 VAL A C 1
ATOM 822 O O . VAL A 1 105 ? 4.011 8.466 9.870 1.00 97.19 105 VAL A O 1
ATOM 825 N N . LYS A 1 106 ? 2.304 7.410 10.893 1.00 95.75 106 LYS A N 1
ATOM 826 C CA . LYS A 1 106 ? 3.057 7.031 12.106 1.00 95.75 106 LYS A CA 1
ATOM 827 C C . LYS A 1 106 ? 3.283 5.533 12.249 1.00 95.75 106 LYS A C 1
ATOM 829 O O . LYS A 1 106 ? 4.295 5.134 12.819 1.00 95.75 106 LYS A O 1
ATOM 834 N N . LYS A 1 107 ? 2.355 4.715 11.753 1.00 97.69 107 LYS A N 1
ATOM 835 C CA . LYS A 1 107 ? 2.423 3.255 11.831 1.00 97.69 107 LYS A CA 1
ATOM 836 C C . LYS A 1 107 ? 2.115 2.656 10.467 1.00 97.69 107 LYS A C 1
ATOM 838 O O . LYS A 1 107 ? 1.185 3.093 9.793 1.00 97.69 107 LYS A O 1
ATOM 843 N N . ILE A 1 108 ? 2.909 1.667 10.072 1.00 97.12 108 ILE A N 1
ATOM 844 C CA . ILE A 1 108 ? 2.785 0.983 8.785 1.00 97.12 108 ILE A CA 1
ATOM 845 C C . ILE A 1 108 ? 2.758 -0.520 9.039 1.00 97.12 108 ILE A C 1
ATOM 847 O O . ILE A 1 108 ? 3.569 -1.037 9.808 1.00 97.12 108 ILE A O 1
ATOM 851 N N . VAL A 1 109 ? 1.844 -1.208 8.364 1.00 96.25 109 VAL A N 1
ATOM 852 C CA . VAL A 1 109 ? 1.826 -2.663 8.205 1.00 96.25 109 VAL A CA 1
ATOM 853 C C . VAL A 1 109 ? 1.91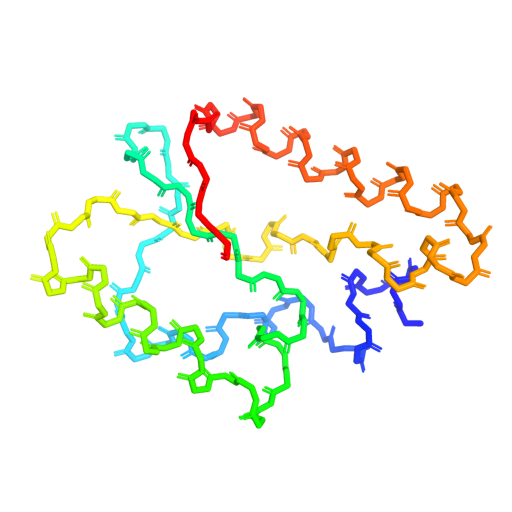3 -2.975 6.709 1.00 96.25 109 VAL A C 1
ATOM 855 O O . VAL A 1 109 ? 1.318 -2.259 5.906 1.00 96.25 109 VAL A O 1
ATOM 858 N N . THR A 1 110 ? 2.689 -3.989 6.324 1.00 92.19 110 THR A N 1
ATOM 859 C CA . THR A 1 110 ? 2.903 -4.398 4.924 1.00 92.19 110 THR A CA 1
ATOM 860 C C . THR A 1 110 ? 2.819 -5.903 4.769 1.00 92.19 110 THR A C 1
ATOM 862 O O . THR A 1 110 ? 3.159 -6.612 5.742 1.00 92.19 110 THR A O 1
#

Mean predicted aligned error: 2.81 Å

Nearest PDB structures (foldseek):
  7f9v-assembly1_A  TM=5.352E-01  e=3.474E+00  Toxoplasma gondii
  5xiq-assembly1_B  TM=4.729E-01  e=2.868E+00  Toxoplasma gondii ME49
  7f9u-assembly1_A  TM=3.619E-01  e=3.703E+00  Toxoplasma gondii
  7evv-assembly1_A  TM=4.673E-01  e=5.098E+00  Toxoplasma gondii
  7evu-assembly1_B  TM=4.322E-01  e=6.175E+00  Toxoplasma gondii

Foldseek 3Di:
DCLVQLADVNDHLQQQCVLCVVVPAAAQAQPQQEEEEQARCCRHPPVNVVPVVVVSVVCVVVVHRYHYNRSQQGHCCPVVVVVVNVVSNVVNNVSVVVVCVVRVPDHYDD

Secondary structure (DSSP, 8-state):
-HHHHSSTT---GGGGGGGGGGG-PPBP-TT-SEEE---HHHHH-TTTTHHHHHHHHHHHHTT--EEB-GGG-----HHHHHTT-HHHHHHHHHHHHHHHHHTT---EE-

Solvent-accessible surface area (backbone atoms only — not comparable to full-atom values): 6209 Å² total; per-residue (Å²): 76,42,93,80,43,40,23,81,85,51,54,63,56,84,52,43,47,62,73,46,67,92,62,81,71,50,68,55,48,78,85,54,62,28,38,45,50,71,49,40,62,36,36,64,38,78,90,38,28,64,52,59,49,49,51,50,53,50,38,57,74,67,67,54,58,56,13,29,63,56,70,74,59,54,22,73,29,64,69,45,38,75,72,65,40,55,67,62,20,51,53,36,42,49,54,47,51,50,54,36,60,76,44,63,66,84,39,79,49,111

pLDDT: mean 94.48, std 2.88, range [84.5, 98.19]

Organism: NCBI:txid412755

InterPro domains:
  IPR004017 Cysteine-rich domain [PF02754] (34-110)